Protein AF-A0A2J6IZC2-F1 (afdb_monomer_lite)

Foldseek 3Di:
DVVVVLLCQLQVVLVVVVVVVVVCCVVVVDDPVNVVVVVCCCVPPVLVVLLCVLQVPDPCVVQDDVVVLVVLVVVLVVLLVVQLVVCVVVVPDPVVSVVRSCDRSDDPCSRRVLSSLCSNPNSSSSSSSSVSVVD

Radius of gyration: 18.01 Å; chains: 1; bounding box: 45×36×46 Å

Structure (mmCIF, N/CA/C/O backbone):
data_AF-A0A2J6IZC2-F1
#
_entry.id   AF-A0A2J6IZC2-F1
#
loop_
_atom_site.group_PDB
_atom_site.id
_atom_site.type_symbol
_atom_site.label_atom_id
_atom_site.label_alt_id
_atom_site.label_comp_id
_atom_site.label_asym_id
_atom_site.label_entity_id
_atom_site.label_seq_id
_atom_site.pdbx_PDB_ins_code
_atom_site.Cartn_x
_atom_site.Cartn_y
_atom_site.Cartn_z
_atom_site.occupancy
_atom_site.B_iso_or_equiv
_atom_site.auth_seq_id
_atom_site.auth_comp_id
_atom_site.auth_asym_id
_atom_site.auth_atom_id
_atom_site.pdbx_PDB_model_num
ATOM 1 N N . MET A 1 1 ? 17.675 -19.845 8.957 1.00 69.31 1 MET A N 1
ATOM 2 C CA . MET A 1 1 ? 17.825 -18.754 9.947 1.00 69.31 1 MET A CA 1
ATOM 3 C C . MET A 1 1 ? 18.165 -17.407 9.316 1.00 69.31 1 MET A C 1
ATOM 5 O O . MET A 1 1 ? 17.475 -16.456 9.644 1.00 69.31 1 MET A O 1
ATOM 9 N N . ALA A 1 2 ? 19.126 -17.304 8.388 1.00 87.06 2 ALA A N 1
ATOM 10 C CA . ALA A 1 2 ? 19.495 -16.017 7.770 1.00 87.06 2 ALA A CA 1
ATOM 11 C C . ALA A 1 2 ? 18.312 -15.245 7.138 1.00 87.06 2 ALA A C 1
ATOM 13 O O . ALA A 1 2 ? 18.091 -14.091 7.484 1.00 87.06 2 ALA A O 1
ATOM 14 N N . GLN A 1 3 ? 17.486 -15.908 6.317 1.00 88.69 3 GLN A N 1
ATOM 15 C CA . GLN A 1 3 ? 16.318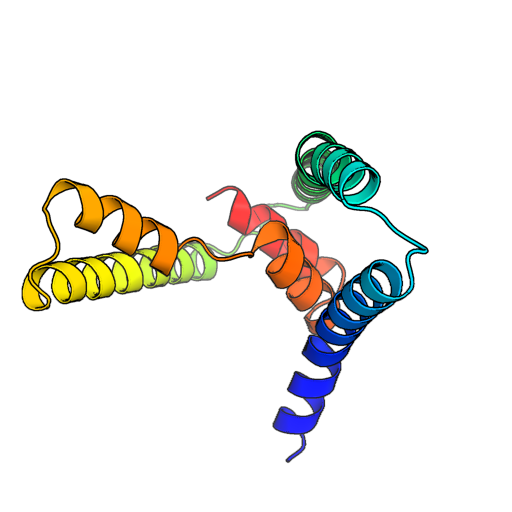 -15.283 5.668 1.00 88.69 3 GLN A CA 1
ATOM 16 C C . GLN A 1 3 ? 15.277 -14.745 6.661 1.00 88.69 3 GLN A C 1
ATOM 18 O O . GLN A 1 3 ? 14.651 -13.720 6.425 1.00 88.69 3 GLN A O 1
ATOM 23 N N . PHE A 1 4 ? 15.088 -15.428 7.792 1.00 93.50 4 PHE A N 1
ATOM 24 C CA . PHE A 1 4 ? 14.155 -14.972 8.821 1.00 93.50 4 PHE A CA 1
ATOM 25 C C . PHE A 1 4 ? 14.640 -13.669 9.468 1.00 93.50 4 PHE A C 1
ATOM 27 O O . PHE A 1 4 ? 13.866 -12.729 9.627 1.00 93.50 4 PHE A O 1
ATOM 34 N N . VAL A 1 5 ? 15.936 -13.596 9.789 1.00 94.94 5 VAL A N 1
ATOM 35 C CA . VAL A 1 5 ? 16.558 -12.387 10.348 1.00 94.94 5 VAL A CA 1
ATOM 36 C C . VAL A 1 5 ? 16.512 -11.235 9.343 1.00 94.94 5 VAL A C 1
ATOM 38 O O . VAL A 1 5 ? 16.227 -10.104 9.720 1.00 94.94 5 VAL A O 1
ATOM 41 N N . GLU A 1 6 ? 16.723 -11.515 8.059 1.00 93.81 6 GLU A N 1
ATOM 42 C CA . GLU A 1 6 ? 16.615 -10.522 6.988 1.00 93.81 6 GLU A CA 1
ATOM 43 C C . GLU A 1 6 ? 15.199 -9.939 6.875 1.00 93.81 6 GLU A C 1
ATOM 45 O O . GLU A 1 6 ? 15.033 -8.720 6.872 1.00 93.81 6 GLU A O 1
ATOM 50 N N . ILE A 1 7 ? 14.166 -10.789 6.883 1.00 94.12 7 ILE A N 1
ATOM 51 C CA . ILE A 1 7 ? 12.766 -10.338 6.880 1.00 94.12 7 ILE A CA 1
ATOM 52 C C . ILE A 1 7 ? 12.479 -9.458 8.103 1.00 94.12 7 ILE A C 1
ATOM 54 O O . ILE A 1 7 ? 11.839 -8.413 7.970 1.00 94.12 7 ILE A O 1
ATOM 58 N N . LEU A 1 8 ? 12.969 -9.839 9.287 1.00 95.25 8 LEU A N 1
ATOM 59 C CA . LEU A 1 8 ? 12.826 -9.007 10.481 1.00 95.25 8 LEU A CA 1
ATOM 60 C C . LEU A 1 8 ? 13.508 -7.649 10.306 1.00 95.25 8 LEU A C 1
ATOM 62 O O . LEU A 1 8 ? 12.891 -6.635 10.611 1.00 95.25 8 LEU A O 1
ATOM 66 N N . ASN A 1 9 ? 14.722 -7.599 9.762 1.00 94.81 9 ASN A N 1
ATOM 67 C CA . ASN A 1 9 ? 15.430 -6.338 9.532 1.00 94.81 9 ASN A CA 1
ATOM 68 C C . ASN A 1 9 ? 14.688 -5.406 8.562 1.00 94.81 9 ASN A C 1
ATOM 70 O O . ASN A 1 9 ? 14.723 -4.191 8.735 1.00 94.81 9 ASN A O 1
ATOM 74 N N . ILE A 1 10 ? 13.981 -5.961 7.577 1.00 95.06 10 ILE A N 1
ATOM 75 C CA . ILE A 1 10 ? 13.176 -5.192 6.619 1.00 95.06 10 ILE A CA 1
ATOM 76 C C . ILE A 1 10 ? 11.903 -4.642 7.277 1.00 95.06 10 ILE A C 1
ATOM 78 O O . ILE A 1 10 ? 11.538 -3.476 7.093 1.00 95.06 10 ILE A O 1
ATOM 82 N N . VAL A 1 11 ? 11.195 -5.494 8.021 1.00 95.62 11 VAL A N 1
ATOM 83 C CA . VAL A 1 11 ? 9.824 -5.228 8.473 1.00 95.62 11 VAL A CA 1
ATOM 84 C C . VAL A 1 11 ? 9.790 -4.516 9.826 1.00 95.62 11 VAL A C 1
ATOM 86 O O . VAL A 1 11 ? 8.996 -3.593 10.021 1.00 95.62 11 VAL A O 1
ATOM 89 N N . LEU A 1 12 ? 10.662 -4.901 10.760 1.00 96.12 12 LEU A N 1
ATOM 90 C CA . LEU A 1 12 ? 10.670 -4.407 12.137 1.00 96.12 12 LEU A CA 1
ATOM 91 C C . LEU A 1 12 ? 10.782 -2.873 12.241 1.00 96.12 12 LEU A C 1
ATOM 93 O O . LEU A 1 12 ? 10.019 -2.309 13.027 1.00 96.12 12 LEU A O 1
ATOM 97 N N . PRO A 1 13 ? 11.616 -2.164 11.449 1.00 95.75 13 PRO A N 1
ATOM 98 C CA . PRO A 1 13 ? 11.695 -0.704 11.518 1.00 95.75 13 PRO A CA 1
ATOM 99 C C . PRO A 1 13 ? 10.348 -0.008 11.283 1.00 95.75 13 PRO A C 1
ATOM 101 O O . PRO A 1 13 ? 10.006 0.933 11.998 1.00 95.75 13 PRO A O 1
ATOM 104 N N . VAL A 1 14 ? 9.539 -0.503 10.339 1.00 95.56 14 VAL A N 1
ATOM 105 C CA . VAL A 1 14 ? 8.212 0.065 10.039 1.00 95.56 14 VAL A CA 1
ATOM 106 C C . VAL A 1 14 ? 7.278 -0.087 11.241 1.00 95.56 14 VAL A C 1
ATOM 108 O O . VAL A 1 14 ? 6.615 0.866 11.648 1.00 95.56 14 VAL A O 1
ATOM 111 N N . PHE A 1 15 ? 7.264 -1.267 11.863 1.00 95.31 15 PHE A N 1
ATOM 112 C CA . PHE A 1 15 ? 6.438 -1.525 13.044 1.00 95.31 15 PHE A CA 1
ATOM 113 C C . PHE A 1 15 ? 6.925 -0.783 14.291 1.00 95.31 15 PHE A C 1
ATOM 115 O O . PHE A 1 15 ? 6.094 -0.355 15.091 1.00 95.31 15 PHE A O 1
ATOM 122 N N . ILE A 1 16 ? 8.235 -0.564 14.441 1.00 96.94 16 ILE A N 1
ATOM 123 C CA . ILE A 1 16 ? 8.790 0.280 15.509 1.00 96.94 16 ILE A CA 1
ATOM 124 C C . ILE A 1 16 ? 8.266 1.712 15.376 1.00 96.94 16 ILE A C 1
ATOM 126 O O . ILE A 1 16 ? 7.807 2.275 16.366 1.00 96.94 16 ILE A O 1
ATOM 130 N N . VAL A 1 17 ? 8.260 2.291 14.170 1.00 95.19 17 VAL A N 1
ATOM 131 C CA . VAL A 1 17 ? 7.723 3.646 13.939 1.00 95.19 17 VAL A CA 1
ATOM 132 C C . VAL A 1 17 ? 6.224 3.717 14.259 1.00 95.19 17 VAL A C 1
ATOM 134 O O . VAL A 1 17 ? 5.779 4.654 14.925 1.00 95.19 17 VAL A O 1
ATOM 137 N N . ILE A 1 18 ? 5.439 2.707 13.866 1.00 94.62 18 ILE A N 1
ATOM 138 C CA . ILE A 1 18 ? 4.007 2.609 14.215 1.00 94.62 18 ILE A CA 1
ATOM 139 C C . ILE A 1 18 ? 3.815 2.515 15.740 1.00 94.62 18 ILE A C 1
ATOM 141 O O . ILE A 1 18 ? 2.949 3.185 16.317 1.00 94.62 18 ILE A O 1
ATOM 145 N N . GLY A 1 19 ? 4.635 1.702 16.409 1.00 96.25 19 GLY A N 1
ATOM 146 C CA . GLY A 1 19 ? 4.638 1.548 17.862 1.00 96.25 19 GLY A CA 1
ATOM 147 C C . GLY A 1 19 ? 4.998 2.847 18.581 1.00 96.25 19 GLY A C 1
ATOM 148 O O . GLY A 1 19 ? 4.310 3.232 19.526 1.00 96.25 19 GLY A O 1
ATOM 149 N N . LEU A 1 20 ? 6.003 3.571 18.086 1.00 96.50 20 LEU A N 1
ATOM 150 C CA . LEU A 1 20 ? 6.399 4.879 18.598 1.00 96.50 20 LEU A CA 1
ATOM 151 C C . LEU A 1 20 ? 5.251 5.884 18.479 1.00 96.50 20 LEU A C 1
ATOM 153 O O . LEU A 1 20 ? 4.897 6.510 19.472 1.00 96.50 20 LEU A O 1
ATOM 157 N N . GLY A 1 21 ? 4.603 5.992 17.317 1.00 94.25 21 GLY A N 1
ATOM 158 C CA . GLY A 1 21 ? 3.436 6.867 17.151 1.00 94.25 21 GLY A CA 1
ATOM 159 C C . GLY A 1 21 ? 2.304 6.532 18.130 1.00 94.25 21 GLY A C 1
ATOM 160 O O . GLY A 1 21 ? 1.677 7.425 18.704 1.00 94.25 21 GLY A O 1
ATOM 161 N N . THR A 1 22 ? 2.089 5.241 18.396 1.00 95.06 22 THR A N 1
ATOM 162 C CA . THR A 1 22 ? 1.113 4.775 19.393 1.00 95.06 22 THR A CA 1
ATOM 163 C C . THR A 1 22 ? 1.513 5.177 20.814 1.00 95.06 22 THR A C 1
ATOM 165 O O . THR A 1 22 ? 0.663 5.629 21.582 1.00 95.06 22 THR A O 1
ATOM 168 N N . LEU A 1 23 ? 2.793 5.047 21.170 1.00 97.19 23 LEU A N 1
ATOM 169 C CA . LEU A 1 23 ? 3.326 5.459 22.469 1.00 97.19 23 LEU A CA 1
ATOM 170 C C . LEU A 1 23 ? 3.191 6.971 22.673 1.00 97.19 23 LEU A C 1
ATOM 172 O O . LEU A 1 23 ? 2.672 7.394 23.702 1.00 97.19 23 LEU A O 1
ATOM 176 N N . LEU A 1 24 ? 3.583 7.772 21.679 1.00 96.75 24 LEU A N 1
ATOM 177 C CA . LEU A 1 24 ? 3.488 9.235 21.719 1.00 96.75 24 LEU A CA 1
ATOM 178 C C . LEU A 1 24 ? 2.042 9.712 21.906 1.00 96.75 24 LEU A C 1
ATOM 180 O O . LEU A 1 24 ? 1.792 10.651 22.662 1.00 96.75 24 LEU A O 1
ATOM 184 N N . ARG A 1 25 ? 1.079 9.022 21.283 1.00 95.50 25 ARG A N 1
ATOM 185 C CA . ARG A 1 25 ? -0.348 9.272 21.514 1.00 95.50 25 ARG A CA 1
ATOM 186 C C . ARG A 1 25 ? -0.773 8.921 22.941 1.00 95.50 25 ARG A C 1
ATOM 188 O O . ARG A 1 25 ? -1.549 9.653 23.546 1.00 95.50 25 ARG A O 1
ATOM 195 N N . ARG A 1 26 ? -0.288 7.802 23.487 1.00 95.06 26 ARG A N 1
ATOM 196 C CA . ARG A 1 26 ? -0.639 7.356 24.848 1.00 95.06 26 ARG A CA 1
ATOM 197 C C . ARG A 1 26 ? -0.118 8.290 25.938 1.00 95.06 26 ARG A C 1
ATOM 199 O O . ARG A 1 26 ? -0.814 8.472 26.926 1.00 95.06 26 ARG A O 1
ATOM 206 N N . ILE A 1 27 ? 1.064 8.879 25.760 1.00 97.12 27 ILE A N 1
ATOM 207 C CA . ILE A 1 27 ? 1.643 9.833 26.723 1.00 97.12 27 ILE A CA 1
ATOM 208 C C . ILE A 1 27 ? 1.119 11.269 26.549 1.00 97.12 27 ILE A C 1
ATOM 210 O O . ILE A 1 27 ? 1.571 12.168 27.248 1.00 97.12 27 ILE A O 1
ATOM 214 N N . GLY A 1 28 ? 0.187 11.500 25.616 1.00 94.44 28 GLY A N 1
ATOM 215 C CA . GLY A 1 28 ? -0.438 12.807 25.395 1.00 94.44 28 GLY A CA 1
ATOM 216 C C . GLY A 1 28 ? 0.418 13.820 24.630 1.00 94.44 28 GLY A C 1
ATOM 217 O O . GLY A 1 28 ? 0.013 14.971 24.514 1.00 94.44 28 GLY A O 1
ATOM 218 N N . LEU A 1 29 ? 1.569 13.414 24.079 1.00 95.38 29 LEU A N 1
ATOM 219 C CA . LEU A 1 29 ? 2.407 14.297 23.256 1.00 95.38 29 LEU A CA 1
ATOM 220 C C . LEU A 1 29 ? 1.769 14.570 21.884 1.00 95.38 29 LEU A C 1
ATOM 222 O O . LEU A 1 29 ? 1.999 15.610 21.277 1.00 95.38 29 LEU A O 1
ATOM 226 N N . ILE A 1 30 ? 0.983 13.611 21.390 1.00 95.00 30 ILE A N 1
ATOM 227 C CA . ILE A 1 30 ? 0.256 13.697 20.125 1.00 95.00 30 ILE A CA 1
ATOM 228 C C . ILE A 1 30 ? -1.223 13.411 20.382 1.00 95.00 30 ILE A C 1
ATOM 230 O O . ILE A 1 30 ? -1.573 12.367 20.933 1.00 95.00 30 ILE A O 1
ATOM 234 N N . ASP A 1 31 ? -2.102 14.297 19.927 1.00 93.88 31 ASP A N 1
ATOM 235 C CA . ASP A 1 31 ? -3.545 14.118 20.044 1.00 93.88 31 ASP A CA 1
ATOM 236 C C . ASP A 1 31 ? -4.193 13.593 18.744 1.00 93.88 31 ASP A C 1
ATOM 238 O O . ASP A 1 31 ? -3.564 13.410 17.696 1.00 93.88 31 ASP A O 1
ATOM 242 N N . SER A 1 32 ? -5.494 13.300 18.820 1.00 93.00 32 SER A N 1
ATOM 243 C CA . SER A 1 32 ? -6.254 12.803 17.665 1.00 93.00 32 SER A CA 1
ATOM 244 C C . SER A 1 32 ? -6.448 13.844 16.557 1.00 93.00 32 SER A C 1
ATOM 246 O O . SER 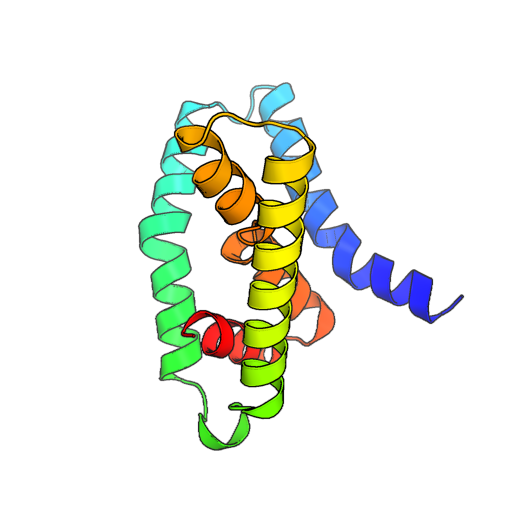A 1 32 ? -6.584 13.465 15.393 1.00 93.00 32 SER A O 1
ATOM 248 N N . VAL A 1 33 ? -6.434 15.135 16.899 1.00 95.44 33 VAL A N 1
ATOM 249 C CA . VAL A 1 33 ? -6.640 16.233 15.947 1.00 95.44 33 VAL A CA 1
ATOM 250 C C . VAL A 1 33 ? -5.396 16.390 15.079 1.00 95.44 33 VAL A C 1
ATOM 252 O O . VAL A 1 33 ? -5.501 16.385 13.851 1.00 95.44 33 VAL A O 1
ATOM 255 N N . PHE A 1 34 ? -4.217 16.417 15.698 1.00 94.56 34 PHE A N 1
ATOM 256 C CA . PHE A 1 34 ? -2.921 16.427 15.034 1.00 94.56 34 PHE A CA 1
ATOM 257 C C . PHE A 1 34 ? -2.752 15.217 14.116 1.00 94.56 34 PHE A C 1
ATOM 259 O O . PHE A 1 34 ? -2.363 15.373 12.957 1.00 94.56 34 PHE A O 1
ATOM 266 N N . LEU A 1 35 ? -3.083 14.010 14.594 1.00 93.50 35 LEU A N 1
ATOM 267 C CA . LEU A 1 35 ? -3.017 12.799 13.769 1.00 93.50 35 LEU A CA 1
ATOM 268 C C . LEU A 1 35 ? -3.945 12.888 12.560 1.00 93.50 35 LEU A C 1
ATOM 270 O O . LEU A 1 35 ? -3.541 12.528 11.456 1.00 93.50 35 LEU A O 1
ATOM 274 N N . HIS A 1 36 ? -5.169 13.385 12.745 1.00 95.12 36 HIS A N 1
ATOM 275 C CA . HIS A 1 36 ? -6.115 13.550 11.648 1.00 95.12 36 HIS A CA 1
ATOM 276 C C . HIS A 1 36 ? -5.604 14.553 10.605 1.00 95.12 36 HIS A C 1
ATOM 278 O O . HIS A 1 36 ? -5.596 14.245 9.413 1.00 95.12 36 HIS A O 1
ATOM 284 N N . GLN A 1 37 ? -5.138 15.727 11.038 1.00 96.38 37 GLN A N 1
ATOM 285 C CA . GLN A 1 37 ? -4.603 16.761 10.148 1.00 96.38 37 GLN A CA 1
ATOM 286 C C . GLN A 1 37 ? -3.360 16.274 9.397 1.00 96.38 37 GLN A C 1
ATOM 288 O O . GLN A 1 37 ? -3.304 16.376 8.171 1.00 96.38 37 GLN A O 1
ATOM 293 N N . THR A 1 38 ? -2.408 15.672 10.110 1.00 94.56 38 THR A N 1
ATOM 294 C CA . THR A 1 38 ? -1.175 15.131 9.523 1.00 94.56 38 THR A CA 1
ATOM 295 C C . THR A 1 38 ? -1.488 14.026 8.525 1.00 94.56 38 THR A C 1
ATOM 297 O O . THR A 1 38 ? -0.985 14.052 7.405 1.00 94.56 38 THR A O 1
ATOM 300 N N . ASN A 1 39 ? -2.377 13.091 8.870 1.00 94.69 39 ASN A N 1
ATOM 301 C CA . ASN A 1 39 ? -2.766 12.026 7.952 1.00 94.69 39 ASN A CA 1
ATOM 302 C C . ASN A 1 39 ? -3.419 12.578 6.680 1.00 94.69 39 ASN A C 1
ATOM 304 O O . ASN A 1 39 ? -3.178 12.062 5.594 1.00 94.69 39 ASN A O 1
ATOM 308 N N . ARG A 1 40 ? -4.207 13.653 6.793 1.00 95.88 40 ARG A N 1
ATOM 309 C CA . ARG A 1 40 ? -4.823 14.320 5.644 1.00 95.88 40 ARG A CA 1
ATOM 310 C C . ARG A 1 40 ? -3.767 14.938 4.722 1.00 95.88 40 ARG A C 1
ATOM 312 O O . ARG A 1 40 ? -3.849 14.751 3.514 1.00 95.88 40 ARG A O 1
ATOM 319 N N . ILE A 1 41 ? -2.755 15.603 5.278 1.00 97.19 41 ILE A N 1
ATOM 320 C CA . ILE A 1 41 ? -1.622 16.136 4.502 1.00 97.19 41 ILE A CA 1
ATOM 321 C C . ILE A 1 41 ? -0.870 14.993 3.815 1.00 97.19 41 ILE A C 1
ATOM 323 O O . ILE A 1 41 ? -0.631 15.043 2.611 1.00 97.19 41 ILE A O 1
ATOM 327 N N . VAL A 1 42 ? -0.548 13.930 4.552 1.00 95.38 42 VAL A N 1
ATOM 328 C CA . VAL A 1 42 ? 0.186 12.787 4.000 1.00 95.38 42 VAL A CA 1
ATOM 329 C C . VAL A 1 42 ? -0.603 12.126 2.870 1.00 95.38 42 VAL A C 1
ATOM 331 O O . VAL A 1 42 ? -0.042 11.869 1.809 1.00 95.38 42 VAL A O 1
ATOM 334 N N . TYR A 1 43 ? -1.902 11.895 3.067 1.00 93.44 43 TYR A N 1
ATOM 335 C CA . TYR A 1 43 ? -2.751 11.199 2.104 1.00 93.44 43 TYR A CA 1
ATOM 336 C C . TYR A 1 43 ? -3.022 12.010 0.837 1.00 93.44 43 TYR A C 1
ATOM 338 O O . TYR A 1 43 ? -2.927 11.474 -0.262 1.00 93.44 43 TYR A O 1
ATOM 346 N N . TYR A 1 44 ? -3.371 13.291 0.979 1.00 95.00 44 TYR A N 1
ATOM 347 C CA . TYR A 1 44 ? -3.789 14.115 -0.157 1.00 95.00 44 TYR A CA 1
ATOM 348 C C . TYR A 1 44 ? -2.637 14.848 -0.845 1.00 95.00 44 TYR A C 1
ATOM 350 O O . TYR A 1 44 ? -2.791 15.236 -1.999 1.00 95.00 44 TYR A O 1
ATOM 358 N N . LEU A 1 45 ? -1.504 15.052 -0.166 1.00 96.25 45 LEU A N 1
ATOM 359 C CA . LEU A 1 45 ? -0.376 15.811 -0.704 1.00 96.25 45 LEU A CA 1
ATOM 360 C C . LEU A 1 45 ? 0.888 14.955 -0.809 1.00 96.25 45 LEU A C 1
ATOM 362 O O . LEU A 1 45 ? 1.384 14.743 -1.912 1.00 96.25 45 LEU A O 1
ATOM 366 N N . CYS A 1 46 ? 1.409 14.432 0.304 1.00 96.12 46 CYS A N 1
ATOM 367 C CA . CYS A 1 46 ? 2.723 13.777 0.298 1.00 96.12 46 CYS A CA 1
ATOM 368 C C . CYS A 1 46 ? 2.746 12.487 -0.532 1.00 96.12 46 CYS A C 1
ATOM 370 O O . CYS A 1 46 ? 3.675 12.289 -1.309 1.00 96.12 46 CYS A O 1
ATOM 372 N N . LEU A 1 47 ? 1.738 11.620 -0.385 1.00 93.88 47 LEU A N 1
ATOM 373 C CA . LEU A 1 47 ? 1.657 10.356 -1.119 1.00 93.88 47 LEU A CA 1
ATOM 374 C C . LEU A 1 47 ? 1.499 10.581 -2.634 1.00 93.88 47 LEU A C 1
ATOM 376 O O . LEU A 1 47 ? 2.305 10.026 -3.382 1.00 93.88 47 LEU A O 1
ATOM 380 N N . PRO A 1 48 ? 0.555 11.416 -3.119 1.00 93.62 48 PRO A N 1
ATOM 381 C CA . PRO A 1 48 ? 0.465 11.734 -4.541 1.00 93.62 48 PRO A CA 1
ATOM 382 C C . PRO A 1 48 ? 1.740 12.366 -5.100 1.00 93.62 48 PRO A C 1
ATOM 384 O O . PRO A 1 48 ? 2.173 11.970 -6.177 1.00 93.62 48 PRO A O 1
ATOM 387 N N . LEU A 1 49 ? 2.378 13.291 -4.370 1.00 95.25 49 LEU A N 1
ATOM 388 C CA . LEU A 1 49 ? 3.642 13.898 -4.801 1.00 95.25 49 LEU A CA 1
ATOM 389 C C . LEU A 1 49 ? 4.773 12.872 -4.886 1.00 95.25 49 LEU A C 1
ATOM 391 O O . LEU A 1 49 ? 5.524 12.877 -5.858 1.00 95.25 49 LEU A O 1
ATOM 395 N N . LEU A 1 50 ? 4.882 11.978 -3.900 1.00 93.00 50 LEU A N 1
ATOM 396 C CA . LEU A 1 50 ? 5.865 10.899 -3.907 1.00 93.00 50 LEU A CA 1
ATOM 397 C C . LEU A 1 50 ? 5.662 9.986 -5.118 1.00 93.00 50 LEU A C 1
ATOM 399 O O . LEU A 1 50 ? 6.617 9.720 -5.842 1.00 93.00 50 LEU A O 1
ATOM 403 N N . LEU A 1 51 ? 4.431 9.523 -5.348 1.00 92.44 51 LEU A N 1
ATOM 404 C CA . LEU A 1 51 ? 4.111 8.642 -6.471 1.00 92.44 51 LEU A CA 1
ATOM 405 C C . LEU A 1 51 ? 4.347 9.344 -7.808 1.00 92.44 51 LEU A C 1
ATOM 407 O O . LEU A 1 51 ? 4.992 8.772 -8.681 1.00 92.44 51 LEU A O 1
ATOM 411 N N . PHE A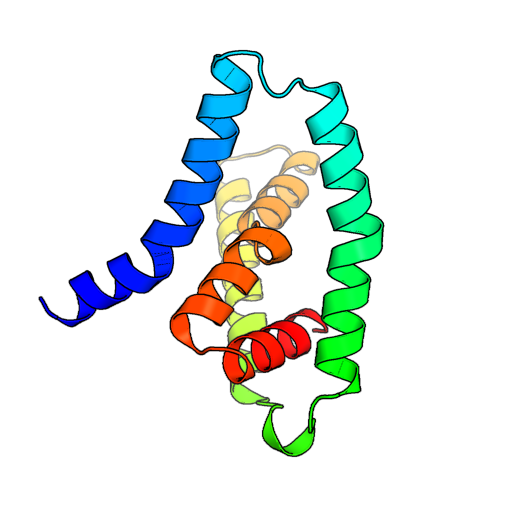 1 52 ? 3.905 10.595 -7.950 1.00 92.88 52 PHE A N 1
ATOM 412 C CA . PHE A 1 52 ? 4.139 11.392 -9.150 1.00 92.88 52 PHE A CA 1
ATOM 413 C C . PHE A 1 52 ? 5.632 11.564 -9.430 1.00 92.88 52 PHE A C 1
ATOM 415 O O . PHE A 1 52 ? 6.076 11.318 -10.546 1.00 92.88 52 PHE A O 1
ATOM 422 N N . TYR A 1 53 ? 6.422 11.923 -8.416 1.00 91.69 53 TYR A N 1
ATOM 423 C CA . TYR A 1 53 ? 7.867 12.071 -8.556 1.00 91.69 53 TYR A CA 1
ATOM 424 C C . TYR A 1 53 ? 8.533 10.746 -8.936 1.00 91.69 53 TYR A C 1
ATOM 426 O O . TYR A 1 53 ? 9.300 10.700 -9.896 1.00 91.69 53 TYR A O 1
ATOM 434 N N . LYS A 1 54 ? 8.225 9.651 -8.228 1.00 89.94 54 LYS A N 1
ATOM 435 C CA . LYS A 1 54 ? 8.837 8.338 -8.478 1.00 89.94 54 LYS A CA 1
ATOM 436 C C . LYS A 1 54 ? 8.466 7.773 -9.842 1.00 89.94 54 LYS A C 1
ATOM 438 O O . LYS A 1 54 ? 9.342 7.252 -10.512 1.00 89.94 54 LYS A O 1
ATOM 443 N N . ILE A 1 55 ? 7.213 7.900 -10.271 1.00 88.56 55 ILE A N 1
ATOM 444 C CA . ILE A 1 55 ? 6.775 7.437 -11.593 1.00 88.56 55 ILE A CA 1
ATOM 445 C C . ILE A 1 55 ? 7.320 8.361 -12.691 1.00 88.56 55 ILE A C 1
ATOM 447 O O . ILE A 1 55 ? 7.829 7.875 -13.694 1.00 88.56 55 ILE A O 1
ATOM 451 N N . GLY A 1 56 ? 7.258 9.682 -12.499 1.00 88.81 56 GLY A N 1
ATOM 452 C CA . GLY A 1 56 ? 7.665 10.674 -13.499 1.00 88.81 56 GLY A CA 1
ATOM 453 C C . GLY A 1 56 ? 9.174 10.750 -13.744 1.00 88.81 56 GLY A C 1
ATOM 454 O O . GLY A 1 56 ? 9.591 11.150 -14.825 1.00 88.81 56 GLY A O 1
ATOM 455 N N . THR A 1 57 ? 9.994 10.354 -12.766 1.00 88.12 57 THR A N 1
ATOM 456 C CA . THR A 1 57 ? 11.462 10.279 -12.902 1.00 88.12 57 THR A CA 1
ATOM 457 C C . THR A 1 57 ? 11.975 8.869 -13.189 1.00 88.12 57 THR A C 1
ATOM 459 O O . THR A 1 57 ? 13.175 8.686 -13.398 1.00 88.12 57 THR A O 1
ATOM 462 N N . ALA A 1 58 ? 11.095 7.864 -13.205 1.00 86.88 58 ALA A N 1
ATOM 463 C CA . ALA A 1 58 ? 11.490 6.497 -13.496 1.00 86.88 58 ALA A CA 1
ATOM 464 C C . ALA A 1 58 ? 11.814 6.317 -14.979 1.00 86.88 58 ALA A C 1
ATOM 466 O O . ALA A 1 58 ? 11.034 6.695 -15.853 1.00 86.88 58 ALA A O 1
ATOM 467 N N . ASP A 1 59 ? 12.898 5.595 -15.261 1.00 87.12 59 ASP A N 1
ATOM 468 C CA . ASP A 1 59 ? 13.018 4.905 -16.541 1.00 87.12 59 ASP A CA 1
ATOM 469 C C . ASP A 1 59 ? 11.990 3.768 -16.561 1.00 87.12 59 ASP A C 1
ATOM 471 O O . ASP A 1 59 ? 12.184 2.706 -15.953 1.00 87.12 59 ASP A O 1
ATOM 475 N N . PHE A 1 60 ? 10.856 4.021 -17.212 1.00 82.88 60 PHE A N 1
ATOM 476 C CA . PHE A 1 60 ? 9.757 3.068 -17.276 1.00 82.88 60 PHE A CA 1
ATOM 477 C C . PHE A 1 60 ? 10.172 1.778 -17.991 1.00 82.88 60 PHE A C 1
ATOM 479 O O . PHE A 1 60 ? 9.777 0.705 -17.553 1.00 82.88 60 PHE A O 1
ATOM 486 N N . ALA A 1 61 ? 11.011 1.840 -19.029 1.00 83.56 61 ALA A N 1
ATOM 487 C CA . ALA A 1 61 ? 11.446 0.646 -19.753 1.00 83.56 61 ALA A CA 1
ATOM 488 C C . ALA A 1 61 ? 12.328 -0.258 -18.877 1.00 83.56 61 ALA A C 1
ATOM 490 O O . ALA A 1 61 ? 12.197 -1.481 -18.923 1.00 83.56 61 ALA A O 1
ATOM 491 N N . ALA A 1 62 ? 13.180 0.333 -18.036 1.00 84.75 62 ALA A N 1
ATOM 492 C CA . ALA A 1 62 ? 14.047 -0.411 -17.122 1.00 84.75 62 ALA A CA 1
ATOM 493 C C . ALA A 1 62 ? 13.332 -0.925 -15.854 1.00 84.75 62 ALA A C 1
ATOM 495 O O . ALA A 1 62 ? 13.791 -1.881 -15.218 1.00 84.75 62 ALA A O 1
ATOM 496 N N . ASN A 1 63 ? 12.229 -0.289 -15.444 1.00 85.75 63 ASN A N 1
ATOM 497 C CA . ASN A 1 63 ? 11.545 -0.594 -14.181 1.00 85.75 63 ASN A CA 1
ATOM 498 C C . ASN A 1 63 ? 10.202 -1.306 -14.342 1.00 85.75 63 ASN A C 1
ATOM 500 O O . ASN A 1 63 ? 9.765 -1.985 -13.409 1.00 85.75 63 ASN A O 1
ATOM 504 N N . PHE A 1 64 ? 9.554 -1.190 -15.498 1.00 87.94 64 PHE A N 1
ATOM 505 C CA . PHE A 1 64 ? 8.307 -1.882 -15.768 1.00 87.94 64 PHE A CA 1
ATOM 506 C C . PHE A 1 64 ? 8.538 -3.389 -15.883 1.00 87.94 64 PHE A C 1
ATOM 508 O O . PHE A 1 64 ? 9.402 -3.869 -16.613 1.00 87.94 64 PHE A O 1
ATOM 515 N N . ASN A 1 65 ? 7.718 -4.154 -15.168 1.00 89.44 65 ASN A N 1
ATOM 516 C CA . ASN A 1 65 ? 7.747 -5.605 -15.214 1.00 89.44 65 ASN A CA 1
ATOM 517 C C . ASN A 1 65 ? 6.322 -6.135 -15.384 1.00 89.44 65 ASN A C 1
ATOM 519 O O . ASN A 1 65 ? 5.585 -6.295 -14.413 1.00 89.44 65 ASN A O 1
ATOM 523 N N . GLY A 1 66 ? 5.945 -6.451 -16.625 1.00 91.12 66 GLY A N 1
ATOM 524 C CA . GLY A 1 66 ? 4.609 -6.962 -16.939 1.00 91.12 66 GLY A CA 1
ATOM 525 C C . GLY A 1 66 ? 4.267 -8.279 -16.230 1.00 91.12 66 GLY A C 1
ATOM 526 O O . GLY A 1 66 ? 3.106 -8.506 -15.902 1.00 91.12 66 GLY A O 1
ATOM 527 N N . ARG A 1 67 ? 5.265 -9.123 -15.916 1.00 93.88 67 ARG A N 1
ATOM 528 C CA . ARG A 1 67 ? 5.041 -10.346 -15.122 1.00 93.88 67 ARG A CA 1
ATOM 529 C C . ARG A 1 67 ? 4.658 -10.007 -13.686 1.00 93.88 67 ARG A C 1
ATOM 531 O O . ARG A 1 67 ? 3.779 -10.661 -13.138 1.00 93.88 67 ARG A O 1
ATOM 538 N N . LEU A 1 68 ? 5.290 -8.989 -13.097 1.00 91.56 68 LEU A N 1
ATOM 539 C CA . LEU A 1 68 ? 4.943 -8.506 -11.761 1.00 91.56 68 LEU A CA 1
ATOM 540 C C . LEU A 1 68 ? 3.525 -7.931 -11.745 1.00 91.56 68 LEU A C 1
ATOM 542 O O . LEU A 1 68 ? 2.740 -8.316 -10.889 1.00 91.56 68 LEU A O 1
ATOM 546 N N . VAL A 1 69 ? 3.169 -7.097 -12.727 1.00 93.31 69 VAL A N 1
ATOM 547 C CA . VAL A 1 69 ? 1.809 -6.543 -12.854 1.00 93.31 69 VAL A CA 1
ATOM 548 C C . VAL A 1 69 ? 0.774 -7.663 -12.981 1.00 93.31 69 VAL A C 1
ATOM 550 O O . VAL A 1 69 ? -0.185 -7.702 -12.214 1.00 93.31 69 VAL A O 1
ATOM 553 N N . ALA A 1 70 ? 0.990 -8.623 -13.884 1.00 95.19 70 ALA A N 1
ATOM 554 C CA . ALA A 1 70 ? 0.082 -9.755 -14.061 1.00 95.19 70 ALA A CA 1
ATOM 555 C C . ALA A 1 70 ? -0.036 -10.615 -12.790 1.00 95.19 70 ALA A C 1
ATOM 557 O O . ALA A 1 70 ? -1.138 -11.020 -12.424 1.00 95.19 70 ALA A O 1
ATOM 558 N N . ALA A 1 71 ? 1.075 -10.859 -12.087 1.00 95.12 71 ALA A N 1
ATOM 559 C CA . ALA A 1 71 ? 1.072 -11.584 -10.820 1.00 95.12 71 ALA A CA 1
ATOM 560 C C . ALA A 1 71 ? 0.303 -10.826 -9.726 1.00 95.12 71 ALA A C 1
ATOM 562 O O . ALA A 1 71 ? -0.461 -11.442 -8.987 1.00 95.12 71 ALA A O 1
ATOM 563 N N . SER A 1 72 ? 0.452 -9.502 -9.640 1.00 92.19 72 SER A N 1
ATOM 564 C CA . SER A 1 72 ? -0.272 -8.662 -8.682 1.00 92.19 72 SER A CA 1
ATOM 565 C C . SER A 1 72 ? -1.769 -8.616 -8.969 1.00 92.19 72 SER A C 1
ATOM 567 O O . SER A 1 72 ? -2.563 -8.843 -8.058 1.00 92.19 72 SER A O 1
ATOM 569 N N . VAL A 1 73 ? -2.168 -8.412 -10.228 1.00 93.62 73 VAL A N 1
ATOM 570 C CA . VAL A 1 73 ? -3.579 -8.468 -10.646 1.00 93.62 73 VAL A CA 1
ATOM 571 C C . VAL A 1 73 ? -4.161 -9.856 -10.375 1.00 93.62 73 VAL A C 1
ATOM 573 O O . VAL A 1 73 ? -5.264 -9.972 -9.840 1.00 93.62 73 VAL A O 1
ATOM 576 N N . GLY A 1 74 ? -3.406 -10.916 -10.672 1.00 95.62 74 GLY A N 1
ATOM 577 C CA . GLY A 1 74 ? -3.782 -12.292 -10.358 1.00 95.62 74 GLY A CA 1
ATOM 578 C C . GLY A 1 74 ? -3.981 -12.511 -8.858 1.00 95.62 74 GLY A C 1
ATOM 579 O O . GLY A 1 74 ? -5.017 -13.030 -8.454 1.00 95.62 74 GLY A O 1
ATOM 580 N N . ALA A 1 75 ? -3.047 -12.057 -8.020 1.00 94.31 75 ALA A N 1
ATOM 581 C CA . ALA A 1 75 ? -3.144 -12.168 -6.566 1.00 94.31 75 ALA A CA 1
ATOM 582 C C . ALA A 1 75 ? -4.363 -11.416 -6.011 1.00 94.31 75 ALA A C 1
ATOM 584 O O . ALA A 1 75 ? -5.125 -11.984 -5.230 1.00 94.31 75 ALA A O 1
ATOM 585 N N . VAL A 1 76 ? -4.599 -10.177 -6.454 1.00 94.12 76 VAL A N 1
ATOM 586 C CA . VAL A 1 76 ? -5.785 -9.392 -6.069 1.00 94.12 76 VAL A CA 1
ATOM 587 C C . VAL A 1 76 ? -7.068 -10.107 -6.491 1.00 94.12 76 VAL A C 1
ATOM 589 O O . VAL A 1 76 ? -7.992 -10.225 -5.689 1.00 94.12 76 VAL A O 1
ATOM 592 N N . THR A 1 77 ? -7.108 -10.646 -7.710 1.00 95.56 77 THR A N 1
ATOM 593 C CA . THR A 1 77 ? -8.262 -11.395 -8.229 1.00 95.56 77 THR A CA 1
ATOM 594 C C . THR A 1 77 ? -8.523 -12.655 -7.408 1.00 95.56 77 THR A C 1
ATOM 596 O O . THR A 1 77 ? -9.665 -12.919 -7.037 1.00 95.56 77 THR A O 1
ATOM 599 N N . ILE A 1 78 ? -7.479 -13.413 -7.064 1.00 97.19 78 ILE A N 1
ATOM 600 C CA . ILE A 1 78 ? -7.593 -14.610 -6.223 1.00 97.19 78 ILE A CA 1
ATOM 601 C C . ILE A 1 78 ? -8.145 -14.235 -4.847 1.00 97.19 78 ILE A C 1
ATOM 603 O O . ILE A 1 78 ? -9.117 -14.840 -4.401 1.00 97.19 78 ILE A O 1
ATOM 607 N N . VAL A 1 79 ? -7.580 -13.219 -4.185 1.00 96.44 79 VAL A N 1
ATOM 608 C CA . VAL A 1 79 ? -8.052 -12.778 -2.862 1.00 96.44 79 VAL A CA 1
ATOM 609 C C . VAL A 1 79 ? -9.494 -12.279 -2.938 1.00 96.44 79 VAL A C 1
ATOM 611 O O . VAL A 1 79 ? -10.296 -12.608 -2.065 1.00 96.44 79 VAL A O 1
ATOM 614 N N . PHE A 1 80 ? -9.863 -11.544 -3.988 1.00 96.19 80 PHE A N 1
ATOM 615 C CA . PHE A 1 80 ? -11.243 -11.129 -4.228 1.00 96.19 80 PHE A CA 1
ATOM 616 C C . PHE A 1 80 ? -12.189 -12.329 -4.354 1.00 96.19 80 PHE A C 1
ATOM 618 O O . PHE A 1 80 ? -13.176 -12.401 -3.629 1.00 96.19 80 PHE A O 1
ATOM 625 N N . VAL A 1 81 ? -11.880 -13.298 -5.220 1.00 96.94 81 VAL A N 1
ATOM 626 C CA . VAL A 1 81 ? -12.731 -14.479 -5.431 1.00 96.94 81 VAL A CA 1
ATOM 627 C C . VAL A 1 81 ? -12.851 -15.296 -4.144 1.00 96.94 81 VAL A C 1
ATOM 629 O O . VAL A 1 81 ? -13.959 -15.639 -3.737 1.00 96.94 81 VAL A O 1
ATOM 632 N N . VAL A 1 82 ? -11.734 -15.558 -3.461 1.00 97.50 82 VAL A N 1
ATOM 633 C CA . VAL A 1 82 ? -11.712 -16.321 -2.204 1.00 97.50 82 VAL A CA 1
ATOM 634 C C . VAL A 1 82 ? -12.518 -15.610 -1.118 1.00 97.50 82 VAL A C 1
ATOM 636 O O . VAL A 1 82 ? -13.356 -16.240 -0.476 1.00 97.50 82 VAL A O 1
ATOM 639 N N . SER A 1 83 ? -12.316 -14.304 -0.925 1.00 96.62 83 SER A N 1
ATOM 640 C CA . SER A 1 83 ? -13.048 -13.529 0.087 1.00 96.62 83 SER A CA 1
ATOM 641 C C . SER A 1 83 ? -14.541 -13.418 -0.228 1.00 96.62 83 SER A C 1
ATOM 643 O O . SER A 1 83 ? -15.364 -13.540 0.680 1.00 96.62 83 SER A O 1
ATOM 645 N N . PHE A 1 84 ? -14.917 -13.279 -1.499 1.00 96.06 84 PHE A N 1
ATOM 646 C CA . PHE A 1 84 ? -16.316 -13.219 -1.915 1.00 96.06 84 PHE A CA 1
ATOM 647 C C . PHE A 1 84 ? -17.036 -14.563 -1.737 1.00 96.06 84 PHE A C 1
ATOM 649 O O . PHE A 1 84 ? -18.166 -14.611 -1.232 1.00 96.06 84 PHE A O 1
ATOM 656 N N . ILE A 1 85 ? -16.378 -15.670 -2.101 1.00 96.75 85 ILE A N 1
ATOM 657 C CA . ILE A 1 85 ? -16.880 -17.027 -1.854 1.00 96.75 85 ILE A CA 1
ATOM 658 C C . ILE A 1 85 ? -17.008 -17.259 -0.348 1.00 96.75 85 ILE A C 1
ATOM 660 O O . ILE A 1 85 ? -18.069 -17.682 0.108 1.00 96.75 85 ILE A O 1
ATOM 664 N N . ALA A 1 86 ? -15.985 -16.917 0.438 1.00 96.88 86 ALA A N 1
ATOM 665 C CA . ALA A 1 86 ? -16.017 -17.046 1.891 1.00 96.88 86 ALA A CA 1
ATOM 666 C C . ALA A 1 86 ? -17.181 -16.255 2.506 1.00 96.88 86 ALA A C 1
ATOM 668 O O . ALA A 1 86 ? -17.951 -16.814 3.281 1.00 96.88 86 ALA A O 1
ATOM 669 N N . ALA A 1 87 ? -17.389 -14.997 2.106 1.00 96.25 87 ALA A N 1
ATOM 670 C CA . ALA A 1 87 ? -18.514 -14.184 2.573 1.00 96.25 87 ALA A CA 1
ATOM 671 C C . ALA A 1 87 ? -19.878 -14.785 2.189 1.00 96.25 87 ALA A C 1
ATOM 673 O O . ALA A 1 87 ? -20.854 -14.660 2.930 1.00 96.25 87 ALA A O 1
ATOM 674 N N . THR A 1 88 ? -19.951 -15.456 1.039 1.00 94.19 88 THR A N 1
ATOM 675 C CA . THR A 1 88 ? -21.158 -16.159 0.592 1.00 94.19 88 THR A CA 1
ATOM 676 C C . THR A 1 88 ? -21.419 -17.412 1.430 1.00 94.19 88 THR A C 1
ATOM 678 O O . THR A 1 88 ? -22.544 -17.600 1.895 1.00 94.19 88 THR A O 1
ATOM 681 N N . ILE A 1 89 ? -20.392 -18.227 1.692 1.00 96.88 89 ILE A N 1
ATOM 682 C CA . ILE A 1 89 ? -20.476 -19.432 2.537 1.00 96.88 89 ILE A CA 1
ATOM 683 C C . ILE A 1 89 ? -20.837 -19.059 3.981 1.00 96.88 89 ILE A C 1
ATOM 685 O O . ILE A 1 89 ? -21.699 -19.691 4.587 1.00 96.88 89 ILE A O 1
ATOM 689 N N . LEU A 1 90 ? -20.247 -17.982 4.504 1.00 96.56 90 LEU A N 1
ATOM 690 C CA . LEU A 1 90 ? -20.533 -17.422 5.830 1.00 96.56 90 LEU A CA 1
ATOM 691 C C . LEU A 1 90 ? -21.876 -16.675 5.904 1.00 96.56 90 LEU A C 1
ATOM 693 O O . LEU A 1 90 ? -22.209 -16.110 6.942 1.00 96.56 90 LEU A O 1
ATOM 697 N N . ARG A 1 91 ? -22.665 -16.679 4.819 1.00 95.75 91 ARG A N 1
ATOM 698 C CA . ARG A 1 91 ? -24.011 -16.091 4.736 1.00 95.75 91 ARG A CA 1
ATOM 699 C C . ARG A 1 91 ? -24.060 -14.606 5.095 1.00 95.75 91 ARG A C 1
ATOM 701 O O . ARG A 1 91 ? -25.051 -14.132 5.646 1.00 95.75 91 ARG A O 1
ATOM 708 N N . TYR A 1 92 ? -23.028 -13.846 4.7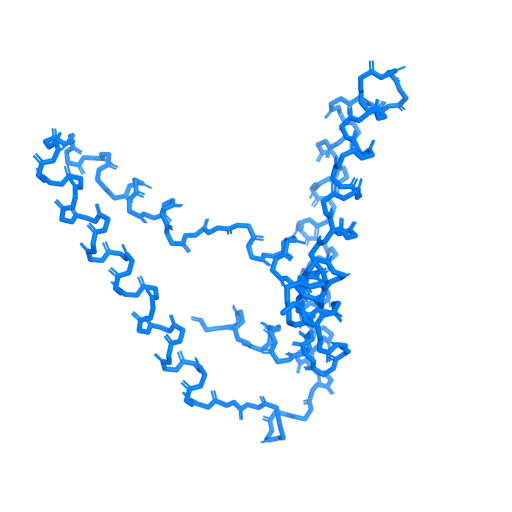33 1.00 95.62 92 TYR A N 1
ATOM 709 C CA . TYR A 1 92 ? -23.075 -12.397 4.900 1.00 95.62 92 TYR A CA 1
ATOM 710 C C . TYR A 1 92 ? -24.202 -11.790 4.050 1.00 95.62 92 TYR A C 1
ATOM 712 O O . TYR A 1 92 ? -24.459 -12.273 2.932 1.00 95.62 92 TYR A O 1
ATOM 720 N N . PRO A 1 93 ? -24.857 -10.721 4.541 1.00 94.75 93 PRO A N 1
ATOM 721 C CA . PRO A 1 93 ? -25.808 -9.939 3.761 1.00 94.75 93 PRO A CA 1
ATOM 722 C C . PRO A 1 93 ? -25.198 -9.478 2.432 1.00 94.75 93 PRO A C 1
ATOM 724 O O . PRO A 1 93 ? -24.012 -9.147 2.368 1.00 94.75 93 PRO A O 1
ATOM 727 N N . ALA A 1 94 ? -25.991 -9.457 1.356 1.00 89.44 94 ALA A N 1
ATOM 728 C CA . ALA A 1 94 ? -25.492 -9.170 0.006 1.00 89.44 94 ALA A CA 1
ATOM 729 C C . ALA A 1 94 ? -24.779 -7.806 -0.097 1.00 89.44 94 ALA A C 1
ATOM 731 O O . ALA A 1 94 ? -23.741 -7.698 -0.746 1.00 89.44 94 ALA A O 1
ATOM 732 N N . ASN A 1 95 ? -25.283 -6.797 0.616 1.00 89.69 95 ASN A N 1
ATOM 733 C CA . ASN A 1 95 ? -24.674 -5.469 0.729 1.00 89.69 95 ASN A CA 1
ATOM 734 C C . ASN A 1 95 ? -23.313 -5.475 1.458 1.00 89.69 95 ASN A C 1
ATOM 736 O O . ASN A 1 95 ? -22.462 -4.640 1.167 1.00 89.69 95 ASN A O 1
ATOM 740 N N . THR A 1 96 ? -23.068 -6.421 2.367 1.00 93.69 96 THR A N 1
ATOM 741 C CA . THR A 1 96 ? -21.810 -6.527 3.127 1.00 93.69 96 THR A CA 1
ATOM 742 C C . THR A 1 96 ? -20.730 -7.309 2.379 1.00 93.69 96 THR A C 1
ATOM 744 O O . THR A 1 96 ? -19.543 -7.047 2.574 1.00 93.69 96 THR A O 1
ATOM 747 N N . ARG A 1 97 ? -21.102 -8.244 1.492 1.00 93.12 97 ARG A N 1
ATOM 748 C CA . ARG A 1 97 ? -20.140 -9.097 0.759 1.00 93.12 97 ARG A CA 1
ATOM 749 C C . ARG A 1 97 ? -19.136 -8.288 -0.057 1.00 93.12 97 ARG A C 1
ATOM 751 O O . ARG A 1 97 ? -17.945 -8.593 -0.031 1.00 93.12 97 ARG A O 1
ATOM 758 N N . GLY A 1 98 ? -19.609 -7.246 -0.745 1.00 91.25 98 GLY A N 1
ATOM 759 C CA . GLY A 1 98 ? -18.752 -6.355 -1.528 1.00 91.25 98 GLY A CA 1
ATOM 760 C C . GLY A 1 98 ? -17.736 -5.622 -0.652 1.00 91.25 98 GLY A C 1
ATOM 761 O O . GLY A 1 98 ? -16.545 -5.655 -0.941 1.00 91.25 98 GLY A O 1
ATOM 762 N N . VAL A 1 99 ? -18.192 -5.042 0.463 1.00 92.88 99 VAL A N 1
ATOM 763 C CA . VAL A 1 99 ? -17.334 -4.321 1.419 1.00 92.88 99 VAL A CA 1
ATOM 764 C C . VAL A 1 99 ? -16.286 -5.248 2.038 1.00 92.88 99 VAL A C 1
ATOM 766 O O . VAL A 1 99 ? -15.110 -4.899 2.085 1.00 92.88 99 VAL A O 1
ATOM 769 N N . PHE A 1 100 ? -16.687 -6.449 2.463 1.00 94.38 100 PHE A N 1
ATOM 770 C CA . PHE A 1 100 ? -15.774 -7.442 3.032 1.00 94.38 100 PHE A CA 1
ATOM 771 C C . PHE A 1 100 ? -14.688 -7.867 2.038 1.00 94.38 100 PHE A C 1
ATOM 773 O O . PHE A 1 100 ? -13.502 -7.889 2.373 1.00 94.38 100 PHE A O 1
ATOM 780 N N . SER A 1 101 ? -15.091 -8.173 0.804 1.00 94.12 101 SER A N 1
ATOM 781 C CA . SER A 1 101 ? -14.155 -8.600 -0.237 1.00 94.12 101 SER A CA 1
ATOM 782 C C . SER A 1 101 ? -13.186 -7.470 -0.581 1.00 94.12 101 SER A C 1
ATOM 784 O O . SER A 1 101 ? -11.980 -7.687 -0.627 1.00 94.12 101 SER A O 1
ATOM 786 N N . GLN A 1 102 ? -13.693 -6.240 -0.721 1.00 92.69 102 GLN A N 1
ATOM 787 C CA . GLN A 1 102 ? -12.881 -5.054 -0.992 1.00 92.69 102 GLN A CA 1
ATOM 788 C C . GLN A 1 102 ? -11.846 -4.799 0.111 1.00 92.69 102 GLN A C 1
ATOM 790 O O . GLN A 1 102 ? -10.666 -4.619 -0.188 1.00 92.69 102 GLN A O 1
ATOM 795 N N . GLY A 1 103 ? -12.258 -4.891 1.377 1.00 91.75 103 GLY A N 1
ATOM 796 C CA . GLY A 1 103 ? -11.356 -4.755 2.521 1.00 91.75 103 GLY A CA 1
ATOM 797 C C . GLY A 1 103 ? -10.310 -5.871 2.626 1.00 91.75 103 GLY A C 1
ATOM 798 O O . GLY A 1 103 ? -9.249 -5.651 3.202 1.00 91.75 103 GLY A O 1
ATOM 799 N N . SER A 1 104 ? -10.571 -7.046 2.045 1.00 92.50 104 SER A N 1
ATOM 800 C CA . SER A 1 104 ? -9.665 -8.201 2.115 1.00 92.50 104 SER A CA 1
ATOM 801 C C . SER A 1 104 ? -8.432 -8.058 1.217 1.00 92.50 104 SER A C 1
ATOM 803 O O . SER A 1 104 ? -7.347 -8.478 1.609 1.00 92.50 104 SER A O 1
ATOM 805 N N . PHE A 1 105 ? -8.567 -7.461 0.027 1.00 89.00 105 PHE A N 1
ATOM 806 C CA . PHE A 1 105 ? -7.430 -7.236 -0.880 1.00 89.00 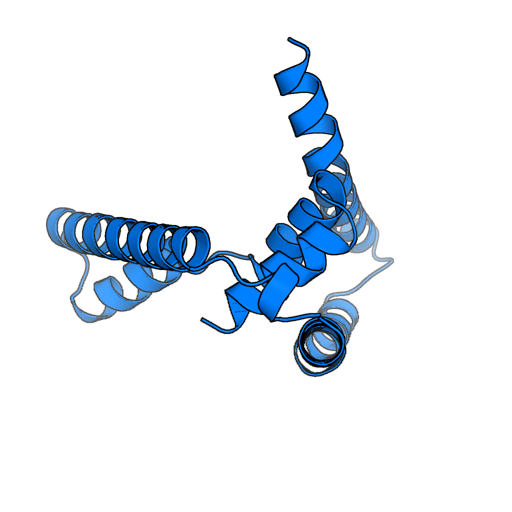105 PHE A CA 1
ATOM 807 C C . PHE A 1 105 ? -6.870 -5.808 -0.822 1.00 89.00 105 PHE A C 1
ATOM 809 O O . PHE A 1 105 ? -5.755 -5.566 -1.287 1.00 89.00 105 PHE A O 1
ATOM 816 N N . ARG A 1 106 ? -7.605 -4.847 -0.249 1.00 85.50 106 ARG A N 1
ATOM 817 C CA . ARG A 1 106 ? -7.186 -3.443 -0.163 1.00 85.50 106 ARG A CA 1
ATOM 818 C C . ARG A 1 106 ? -6.564 -3.122 1.195 1.00 85.50 106 ARG A C 1
ATOM 820 O O . ARG A 1 106 ? -7.133 -2.412 2.019 1.00 85.50 106 ARG A O 1
ATOM 827 N N . GLY A 1 107 ? -5.369 -3.667 1.405 1.00 82.31 107 GLY A N 1
ATOM 828 C CA . GLY A 1 107 ? -4.561 -3.417 2.599 1.00 82.31 107 GLY A CA 1
ATOM 829 C C . GLY A 1 107 ? -3.908 -2.029 2.628 1.00 82.31 107 GLY A C 1
ATOM 830 O O . GLY A 1 107 ? -4.072 -1.203 1.728 1.00 82.31 107 GLY A O 1
ATOM 831 N N . ASN A 1 108 ? -3.092 -1.785 3.657 1.00 88.94 108 ASN A N 1
ATOM 832 C CA . ASN A 1 108 ? -2.355 -0.530 3.823 1.00 88.94 108 ASN A CA 1
ATOM 833 C C . ASN A 1 108 ? -1.057 -0.486 2.984 1.00 88.94 108 ASN A C 1
ATOM 835 O O . ASN A 1 108 ? 0.045 -0.296 3.504 1.00 88.94 108 ASN A O 1
ATOM 839 N N . ILE A 1 109 ? -1.181 -0.710 1.673 1.00 87.19 109 ILE A N 1
ATOM 840 C CA . ILE A 1 109 ? -0.033 -0.821 0.759 1.00 87.19 109 ILE A CA 1
ATOM 841 C C . ILE A 1 109 ? 0.682 0.534 0.624 1.00 87.19 109 ILE A C 1
ATOM 843 O O . ILE A 1 109 ? 1.907 0.577 0.586 1.00 87.19 109 ILE A O 1
ATOM 847 N N . ALA A 1 110 ? -0.066 1.642 0.630 1.00 87.75 110 ALA A N 1
ATOM 848 C CA . ALA A 1 110 ? 0.489 2.995 0.543 1.00 87.75 110 ALA A CA 1
ATOM 849 C C . ALA A 1 110 ? 1.413 3.347 1.714 1.00 87.75 110 ALA A C 1
ATOM 851 O O . ALA A 1 110 ? 2.520 3.823 1.485 1.00 87.75 110 ALA A O 1
ATOM 852 N N . TYR A 1 111 ? 1.001 3.092 2.960 1.00 88.75 111 TYR A N 1
ATOM 853 C CA . TYR A 1 111 ? 1.814 3.484 4.113 1.00 88.75 111 TYR A CA 1
ATOM 854 C C . TYR A 1 111 ? 2.810 2.398 4.524 1.00 88.75 111 TYR A C 1
ATOM 856 O O . TYR A 1 111 ? 3.957 2.706 4.829 1.00 88.75 111 TYR A O 1
ATOM 864 N N . ILE A 1 112 ? 2.390 1.130 4.544 1.00 93.38 112 ILE A N 1
ATOM 865 C CA . ILE A 1 112 ? 3.234 0.024 5.019 1.00 93.38 112 ILE A CA 1
ATOM 866 C C . ILE A 1 112 ? 3.965 -0.632 3.848 1.00 93.38 112 ILE A C 1
ATOM 868 O O . ILE A 1 112 ? 5.168 -0.857 3.924 1.0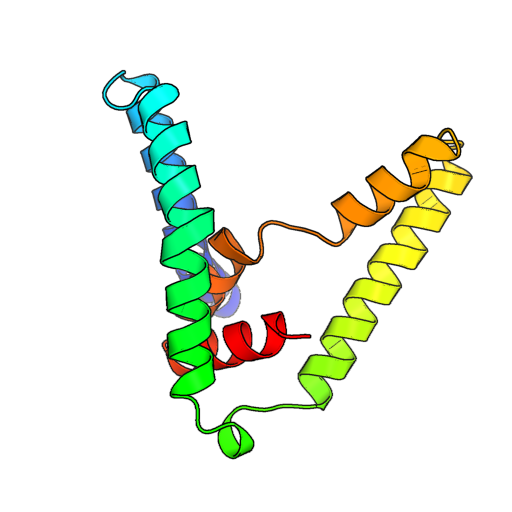0 93.38 112 ILE A O 1
ATOM 872 N N . GLY A 1 113 ? 3.260 -0.914 2.750 1.00 92.88 113 GLY A N 1
ATOM 873 C CA . GLY A 1 113 ? 3.829 -1.615 1.594 1.00 92.88 113 GLY A CA 1
ATOM 874 C C . GLY A 1 113 ? 4.992 -0.866 0.940 1.00 92.88 113 GLY A C 1
ATOM 875 O O . GLY A 1 113 ? 6.043 -1.463 0.724 1.00 92.88 113 GLY A O 1
ATOM 876 N N . LEU A 1 114 ? 4.848 0.441 0.685 1.00 94.00 114 LEU A N 1
ATOM 877 C CA . LEU A 1 114 ? 5.933 1.262 0.125 1.00 94.00 114 LEU A CA 1
ATOM 878 C C . LEU A 1 114 ? 7.129 1.371 1.075 1.00 94.00 114 LEU A C 1
ATOM 880 O O . LEU A 1 114 ? 8.267 1.285 0.624 1.00 94.00 114 LEU A O 1
ATOM 884 N N . ALA A 1 115 ? 6.886 1.511 2.382 1.00 94.50 115 ALA A N 1
ATOM 885 C CA . ALA A 1 115 ? 7.954 1.558 3.379 1.00 94.50 115 ALA A CA 1
ATOM 886 C C . ALA A 1 115 ? 8.730 0.231 3.444 1.00 94.50 115 ALA A C 1
ATOM 888 O O . ALA A 1 115 ? 9.958 0.230 3.470 1.00 94.50 115 ALA A O 1
ATOM 889 N N . ILE A 1 116 ? 8.026 -0.904 3.398 1.00 95.44 116 ILE A N 1
ATOM 890 C CA . ILE A 1 116 ? 8.649 -2.233 3.330 1.00 95.44 116 ILE A CA 1
ATOM 891 C C . ILE A 1 116 ? 9.425 -2.401 2.019 1.00 95.44 116 ILE A C 1
ATOM 893 O O . ILE A 1 116 ? 10.548 -2.894 2.047 1.00 95.44 116 ILE A O 1
ATOM 897 N N . ALA A 1 117 ? 8.870 -1.976 0.880 1.00 94.94 117 ALA A N 1
ATOM 898 C CA . ALA A 1 117 ? 9.553 -2.052 -0.411 1.00 94.94 117 ALA A CA 1
ATOM 899 C C . ALA A 1 117 ? 10.839 -1.213 -0.432 1.00 94.94 117 ALA A C 1
ATOM 901 O O . ALA A 1 117 ? 11.856 -1.671 -0.951 1.00 94.94 117 ALA A O 1
ATOM 902 N N . LEU A 1 118 ? 10.811 -0.022 0.173 1.00 95.12 118 LEU A N 1
ATOM 903 C CA . LEU A 1 118 ? 11.988 0.823 0.353 1.00 95.12 118 LEU A CA 1
ATOM 904 C C . LEU A 1 118 ? 13.040 0.137 1.235 1.00 95.12 118 LEU A C 1
ATOM 906 O O . LEU A 1 118 ? 14.204 0.084 0.854 1.00 95.12 118 LEU A O 1
ATOM 910 N N . ASN A 1 119 ? 12.646 -0.438 2.373 1.00 95.06 119 ASN A N 1
ATOM 911 C CA . ASN A 1 119 ? 13.581 -1.139 3.259 1.00 95.06 119 ASN A CA 1
ATOM 912 C C . ASN A 1 119 ? 14.177 -2.402 2.618 1.00 95.06 119 ASN A C 1
ATOM 914 O O . ASN A 1 119 ? 15.341 -2.711 2.846 1.00 95.06 119 ASN A O 1
ATOM 918 N N . ALA A 1 120 ? 13.388 -3.138 1.832 1.00 95.06 120 ALA A N 1
ATOM 919 C CA . ALA A 1 120 ? 13.808 -4.394 1.213 1.00 95.06 120 ALA A CA 1
ATOM 920 C C . ALA A 1 120 ? 14.689 -4.193 -0.025 1.00 95.06 120 ALA A C 1
ATOM 922 O O . ALA A 1 120 ? 15.617 -4.960 -0.266 1.00 95.06 120 ALA A O 1
ATOM 923 N N . TYR A 1 121 ? 14.366 -3.192 -0.844 1.00 93.75 121 TYR A N 1
ATOM 924 C CA . TYR A 1 121 ? 14.870 -3.082 -2.215 1.00 93.75 121 TYR A CA 1
ATOM 925 C C . TYR A 1 121 ? 15.370 -1.670 -2.563 1.00 93.75 121 TYR A C 1
ATOM 927 O O . TYR A 1 121 ? 15.687 -1.391 -3.724 1.00 93.75 121 TYR A O 1
ATOM 935 N N . GLY A 1 122 ? 15.431 -0.768 -1.580 1.00 93.50 122 GLY A N 1
ATOM 936 C CA . GLY A 1 122 ? 15.899 0.602 -1.742 1.00 93.50 122 GLY A CA 1
ATOM 937 C C . GLY A 1 122 ? 15.038 1.433 -2.693 1.00 93.50 122 GLY A C 1
ATOM 938 O O . GLY A 1 122 ? 13.860 1.161 -2.936 1.00 93.50 122 GLY A O 1
ATOM 939 N N . GLU A 1 123 ? 15.659 2.460 -3.266 1.00 92.31 123 GLU A N 1
ATOM 940 C CA . GLU A 1 123 ? 14.998 3.418 -4.157 1.00 92.31 123 GLU A CA 1
ATOM 941 C C . GLU A 1 123 ? 14.445 2.777 -5.434 1.00 92.31 123 GLU A C 1
ATOM 943 O O . GLU A 1 123 ? 13.353 3.124 -5.894 1.00 92.31 123 GLU A O 1
ATOM 948 N N . THR A 1 124 ? 15.154 1.790 -5.983 1.00 90.81 124 THR A N 1
ATOM 949 C CA . THR A 1 124 ? 14.692 1.025 -7.148 1.00 90.81 124 THR A CA 1
ATOM 950 C C . THR A 1 124 ? 13.429 0.234 -6.811 1.00 90.81 124 THR A C 1
ATOM 952 O O . THR A 1 124 ? 12.474 0.218 -7.588 1.00 90.81 124 THR A O 1
ATOM 955 N N . GLY A 1 125 ? 13.389 -0.386 -5.630 1.00 91.75 125 GLY A N 1
ATOM 956 C CA . GLY A 1 125 ? 12.209 -1.069 -5.111 1.00 91.75 125 GLY A CA 1
ATOM 957 C C . GLY A 1 125 ? 11.010 -0.157 -4.931 1.00 91.75 125 GLY A C 1
ATOM 958 O O . GLY A 1 125 ? 9.922 -0.467 -5.413 1.00 91.75 125 GLY A O 1
ATOM 959 N N . LEU A 1 126 ? 11.226 0.989 -4.283 1.00 93.44 126 LEU A N 1
ATOM 960 C CA . LEU A 1 126 ? 10.200 2.008 -4.083 1.00 93.44 126 LEU A CA 1
ATOM 961 C C . LEU A 1 126 ? 9.643 2.514 -5.421 1.00 93.44 126 LEU A C 1
ATOM 963 O O . LEU A 1 126 ? 8.433 2.655 -5.573 1.00 93.44 126 LEU A O 1
ATOM 967 N N . THR A 1 127 ? 10.513 2.728 -6.407 1.00 92.50 127 THR A N 1
ATOM 968 C CA . THR A 1 127 ? 10.125 3.165 -7.754 1.00 92.50 127 THR A CA 1
ATOM 969 C C . THR A 1 127 ? 9.264 2.115 -8.457 1.00 92.50 127 THR A C 1
ATOM 971 O O . THR A 1 127 ? 8.183 2.432 -8.951 1.00 92.50 127 THR A O 1
ATOM 974 N N . ARG A 1 128 ? 9.680 0.842 -8.442 1.00 91.94 128 ARG A N 1
ATOM 975 C CA . ARG A 1 128 ? 8.903 -0.270 -9.020 1.00 91.94 128 ARG A CA 1
ATOM 976 C C . ARG A 1 128 ? 7.560 -0.469 -8.318 1.00 91.94 128 ARG A C 1
ATOM 978 O O . ARG A 1 128 ? 6.557 -0.693 -8.989 1.00 91.94 128 ARG A O 1
ATOM 985 N N . ALA A 1 129 ? 7.525 -0.357 -6.990 1.00 92.44 129 ALA A N 1
ATOM 986 C CA . ALA A 1 129 ? 6.291 -0.432 -6.211 1.00 92.44 129 ALA A CA 1
ATOM 987 C C . ALA A 1 129 ? 5.349 0.749 -6.507 1.00 92.44 129 ALA A C 1
ATOM 989 O O . ALA A 1 129 ? 4.140 0.555 -6.606 1.00 92.44 129 ALA A O 1
ATOM 990 N N . GLY A 1 130 ? 5.898 1.951 -6.708 1.00 90.38 130 GLY A N 1
ATOM 991 C CA . GLY A 1 130 ? 5.144 3.130 -7.131 1.00 90.38 130 GLY A CA 1
ATOM 992 C C . GLY A 1 130 ? 4.523 2.962 -8.519 1.00 90.38 130 GLY A C 1
ATOM 993 O O . GLY A 1 130 ? 3.339 3.229 -8.685 1.00 90.38 130 GLY A O 1
ATOM 994 N N . ILE A 1 131 ? 5.282 2.441 -9.491 1.00 89.62 131 ILE A N 1
ATOM 995 C CA . ILE A 1 131 ? 4.755 2.101 -10.824 1.00 89.62 131 ILE A CA 1
ATOM 996 C C . ILE A 1 131 ? 3.632 1.066 -10.709 1.00 89.62 131 ILE A C 1
ATOM 998 O O . ILE A 1 131 ? 2.585 1.234 -11.326 1.00 89.62 131 ILE A O 1
ATOM 1002 N N . LEU A 1 132 ? 3.827 0.020 -9.900 1.00 89.56 132 LEU A N 1
ATOM 1003 C CA . LEU A 1 132 ? 2.835 -1.034 -9.696 1.00 89.56 132 LEU A CA 1
ATOM 1004 C C . LEU A 1 132 ? 1.522 -0.500 -9.101 1.00 89.56 132 LEU A C 1
ATOM 1006 O O . LEU A 1 132 ? 0.469 -0.989 -9.477 1.00 89.56 132 LEU A O 1
ATOM 1010 N N . MET A 1 133 ? 1.568 0.512 -8.225 1.00 86.81 133 MET A N 1
ATOM 1011 C CA . MET A 1 133 ? 0.362 1.164 -7.687 1.00 86.81 133 MET A CA 1
ATOM 1012 C C . MET A 1 133 ? -0.465 1.923 -8.724 1.00 86.81 133 MET A C 1
ATOM 1014 O O . MET A 1 133 ? -1.617 2.251 -8.447 1.00 86.81 133 MET A O 1
ATOM 1018 N N . GLY A 1 134 ? 0.117 2.246 -9.879 1.00 81.19 134 GLY A N 1
ATOM 1019 C CA . GLY A 1 134 ? -0.615 2.846 -10.990 1.00 81.19 134 GLY A CA 1
ATOM 1020 C C . GLY A 1 134 ? -1.550 1.871 -11.716 1.00 81.19 134 GLY A C 1
ATOM 1021 O O . GLY A 1 134 ? -2.328 2.326 -12.552 1.00 81.19 134 GLY A O 1
ATOM 1022 N N . PHE A 1 135 ? -1.471 0.570 -11.414 1.00 78.25 135 PHE A N 1
ATOM 1023 C CA . PHE A 1 135 ? -2.268 -0.509 -12.008 1.00 78.25 135 PHE A CA 1
ATOM 1024 C C . PHE A 1 135 ? -3.211 -1.132 -10.972 1.00 78.25 135 PHE A C 1
ATOM 1026 O O . PHE A 1 135 ? -4.339 -1.498 -11.370 1.00 78.25 135 PHE A O 1
#

pLDDT: mean 92.79, std 4.19, range [69.31, 97.5]

Sequence (135 aa):
MAQFVEILNIVLPVFIVIGLGTLLRRIGLIDSVFLHQTNRIVYYLCLPLLLFYKIGTADFAANFNGRLVAASVGAVTIVFVVSFIAATILRYPANTRGVFSQGSFRGNIAYIGLAIALNAYGETGLTRAGILMGF

Secondary structure (DSSP, 8-state):
-HHHHHHHHHHHHHHHHHHHHHHHHHTTSS-HHHHHHHHHHIIIIIHHHHHHHHHHTS-HHHH--HHHHHHHHHHHHHHHHHHHHHHHHTT--HHHHHHHHHHHH--SIIIIIHHHHHHHHHHHHHHHHHHHTT-